Protein AF-U2RSK7-F1 (afdb_monomer_lite)

pLDDT: mean 79.69, std 11.23, range [45.59, 89.31]

Organism: NCBI:txid1358026

Structure (mmCIF, N/CA/C/O backbone):
data_AF-U2RSK7-F1
#
_entry.id   AF-U2RSK7-F1
#
loop_
_atom_site.group_PDB
_atom_site.id
_atom_site.type_symbol
_atom_site.label_atom_id
_atom_site.label_alt_id
_atom_site.label_comp_id
_atom_site.label_asym_id
_atom_site.label_entity_id
_atom_site.label_seq_id
_atom_site.pdbx_PDB_ins_code
_atom_site.Cartn_x
_atom_site.Cartn_y
_atom_site.Cartn_z
_atom_site.occupancy
_atom_site.B_iso_or_equiv
_atom_site.auth_seq_id
_atom_site.auth_comp_id
_atom_site.auth_asym_id
_atom_site.auth_atom_id
_atom_site.pdbx_PDB_model_num
ATOM 1 N N . MET A 1 1 ? 19.804 5.719 6.240 1.00 45.59 1 MET A N 1
ATOM 2 C CA . MET A 1 1 ? 18.387 5.877 5.840 1.00 45.59 1 MET A CA 1
ATOM 3 C C . MET A 1 1 ? 18.196 6.473 4.442 1.00 45.59 1 MET A C 1
ATOM 5 O O . MET A 1 1 ? 17.725 5.734 3.593 1.00 45.59 1 MET A O 1
ATOM 9 N N . GLN A 1 2 ? 18.576 7.726 4.127 1.00 46.28 2 GLN A N 1
ATOM 10 C CA . GLN A 1 2 ? 18.376 8.275 2.760 1.00 46.28 2 GLN A CA 1
ATOM 11 C C . GLN A 1 2 ? 19.205 7.541 1.681 1.00 46.28 2 GLN A C 1
ATOM 13 O O . GLN A 1 2 ? 18.713 7.281 0.588 1.00 46.28 2 GLN A O 1
ATOM 18 N N . SER A 1 3 ? 20.433 7.122 2.012 1.00 52.34 3 SER A N 1
ATOM 19 C CA . SER A 1 3 ? 21.321 6.402 1.084 1.00 52.34 3 SER A CA 1
ATOM 20 C C . SER A 1 3 ? 20.888 4.967 0.789 1.00 52.34 3 SER A C 1
ATOM 22 O O . SER A 1 3 ? 21.174 4.458 -0.285 1.00 52.34 3 SER A O 1
ATOM 24 N N . GLU A 1 4 ? 20.196 4.314 1.721 1.00 52.44 4 GLU A N 1
ATOM 25 C CA . GLU A 1 4 ? 19.733 2.930 1.556 1.00 52.44 4 GLU A CA 1
ATOM 26 C C . GLU A 1 4 ? 18.460 2.879 0.713 1.00 52.44 4 GLU A C 1
ATOM 28 O O . GLU A 1 4 ? 18.347 2.019 -0.150 1.00 52.44 4 GLU A O 1
ATOM 33 N N . ALA A 1 5 ? 17.559 3.854 0.882 1.00 49.62 5 ALA A N 1
ATOM 34 C CA . ALA A 1 5 ? 16.392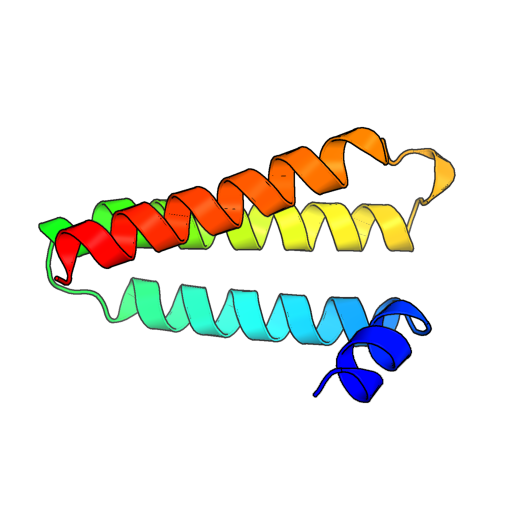 4.019 0.021 1.00 49.62 5 ALA A CA 1
ATOM 35 C C . ALA A 1 5 ? 16.796 4.360 -1.425 1.00 49.62 5 ALA A C 1
ATOM 37 O O . ALA A 1 5 ? 16.294 3.743 -2.359 1.00 49.62 5 ALA A O 1
ATOM 38 N N . SER A 1 6 ? 17.759 5.268 -1.625 1.00 47.25 6 SER A N 1
ATOM 39 C CA . SER A 1 6 ? 18.275 5.583 -2.966 1.00 47.25 6 SER A CA 1
ATOM 40 C C . SER A 1 6 ? 19.073 4.429 -3.589 1.00 47.25 6 SER A C 1
ATOM 42 O O . SER A 1 6 ? 18.961 4.188 -4.790 1.00 47.25 6 SER A O 1
ATOM 44 N N . ALA A 1 7 ? 19.850 3.677 -2.798 1.00 49.03 7 ALA A N 1
ATOM 45 C CA . ALA A 1 7 ? 20.563 2.489 -3.277 1.00 49.03 7 ALA A CA 1
ATOM 46 C C . ALA A 1 7 ? 19.607 1.328 -3.597 1.00 49.03 7 ALA A C 1
ATOM 48 O O . ALA A 1 7 ? 19.833 0.611 -4.565 1.00 49.03 7 ALA A O 1
ATOM 49 N N . ALA A 1 8 ? 18.519 1.174 -2.837 1.00 51.34 8 ALA A N 1
ATOM 50 C CA . ALA A 1 8 ? 17.442 0.241 -3.150 1.00 51.34 8 ALA A CA 1
ATOM 51 C C . ALA A 1 8 ? 16.651 0.679 -4.392 1.00 51.34 8 ALA A C 1
ATOM 53 O O . ALA A 1 8 ? 16.314 -0.157 -5.213 1.00 51.34 8 ALA A O 1
ATOM 54 N N . MET A 1 9 ? 16.423 1.978 -4.612 1.00 51.28 9 MET A N 1
ATOM 55 C CA . MET A 1 9 ? 15.823 2.470 -5.865 1.00 51.28 9 MET A CA 1
ATOM 56 C C . MET A 1 9 ? 16.737 2.282 -7.083 1.00 51.28 9 MET A C 1
ATOM 58 O O . MET A 1 9 ? 16.252 2.177 -8.204 1.00 51.28 9 MET A O 1
ATOM 62 N N . SER A 1 10 ? 18.053 2.214 -6.865 1.00 64.44 10 SER A N 1
ATOM 63 C CA . SER A 1 10 ? 19.038 1.880 -7.904 1.00 64.44 10 SER A CA 1
ATOM 64 C C . SER A 1 10 ? 19.100 0.374 -8.204 1.00 64.44 10 SER A C 1
ATOM 66 O O . SER A 1 10 ? 19.686 -0.024 -9.208 1.00 64.44 10 SER A O 1
ATOM 68 N N . ASP A 1 11 ? 18.522 -0.458 -7.334 1.00 72.62 11 ASP A N 1
ATOM 69 C CA . ASP A 1 11 ? 18.542 -1.918 -7.397 1.00 72.62 11 ASP A CA 1
ATOM 70 C C . ASP A 1 11 ? 17.103 -2.444 -7.237 1.00 72.62 11 ASP A C 1
ATOM 72 O O . ASP A 1 11 ? 16.674 -2.778 -6.127 1.00 72.62 11 ASP A O 1
ATOM 76 N N . PRO A 1 12 ? 16.320 -2.473 -8.332 1.00 70.94 12 PRO A N 1
ATOM 77 C CA . PRO A 1 12 ? 14.886 -2.747 -8.282 1.00 70.94 12 PRO A CA 1
ATOM 78 C C . PRO A 1 12 ? 14.542 -4.050 -7.553 1.00 70.94 12 PRO A C 1
ATOM 80 O O . PRO A 1 12 ? 13.525 -4.111 -6.873 1.00 70.94 12 PRO A O 1
ATOM 83 N N . GLN A 1 13 ? 15.411 -5.063 -7.597 1.00 77.25 13 GLN A N 1
ATOM 84 C CA . GLN A 1 13 ? 15.210 -6.312 -6.858 1.00 77.25 13 GLN A CA 1
ATOM 85 C C . GLN A 1 13 ? 15.323 -6.128 -5.337 1.00 77.25 13 GLN A C 1
ATOM 87 O O . GLN A 1 13 ? 14.549 -6.727 -4.591 1.00 77.25 13 GLN A O 1
ATOM 92 N N . LYS A 1 14 ? 16.246 -5.285 -4.855 1.00 78.00 14 LYS A N 1
ATOM 93 C CA . LYS A 1 14 ? 16.321 -4.937 -3.426 1.00 78.00 14 LYS A CA 1
ATOM 94 C C . LYS A 1 14 ? 15.123 -4.112 -2.976 1.00 78.00 14 LYS A C 1
ATOM 96 O O . LYS A 1 14 ? 14.644 -4.319 -1.864 1.00 78.00 14 LYS A O 1
ATOM 101 N N . ALA A 1 15 ? 14.640 -3.194 -3.814 1.00 76.69 15 ALA A N 1
ATOM 102 C CA . ALA A 1 15 ? 13.410 -2.464 -3.525 1.00 76.69 15 ALA A CA 1
ATOM 103 C C . ALA A 1 15 ? 12.218 -3.422 -3.393 1.00 76.69 15 ALA A C 1
ATOM 105 O O . ALA A 1 15 ? 11.507 -3.343 -2.395 1.00 76.69 15 ALA A O 1
ATOM 106 N N . LEU A 1 16 ? 12.045 -4.365 -4.327 1.00 81.56 16 LEU A N 1
ATOM 107 C CA . LEU A 1 16 ? 10.985 -5.378 -4.245 1.00 81.56 16 LEU A CA 1
ATOM 108 C C . LEU A 1 16 ? 11.056 -6.192 -2.955 1.00 81.56 16 LEU A C 1
ATOM 110 O O . LEU A 1 16 ? 10.056 -6.288 -2.256 1.00 81.56 16 LEU A O 1
ATOM 114 N N . ALA A 1 17 ? 12.238 -6.688 -2.585 1.00 84.81 17 ALA A N 1
ATOM 115 C CA . ALA A 1 17 ? 12.405 -7.463 -1.356 1.00 84.81 17 ALA A CA 1
ATOM 116 C C . ALA A 1 17 ? 12.014 -6.673 -0.091 1.00 84.81 17 ALA A C 1
ATOM 118 O O . ALA A 1 17 ? 11.436 -7.233 0.839 1.00 84.81 17 ALA A O 1
ATOM 119 N N . LEU A 1 18 ? 12.300 -5.366 -0.051 1.00 82.50 18 LEU A N 1
ATOM 120 C CA . LEU A 1 18 ? 11.858 -4.492 1.040 1.00 82.50 18 LEU A CA 1
ATOM 121 C C . LEU A 1 18 ? 10.333 -4.318 1.054 1.00 82.50 18 LEU A C 1
ATOM 123 O O . LEU A 1 18 ? 9.737 -4.310 2.131 1.00 82.50 18 LEU A O 1
ATOM 127 N N . PHE A 1 19 ? 9.698 -4.190 -0.114 1.00 82.81 19 PHE A N 1
ATOM 128 C CA . PHE A 1 19 ? 8.239 -4.107 -0.214 1.00 82.81 19 PHE A CA 1
ATOM 129 C C . PHE A 1 19 ? 7.556 -5.419 0.168 1.00 82.81 19 PHE A C 1
ATOM 131 O O . PHE A 1 19 ? 6.577 -5.370 0.910 1.00 82.81 19 PHE A O 1
ATOM 138 N N . ASP A 1 20 ? 8.101 -6.567 -0.235 1.00 86.06 20 ASP A N 1
ATOM 139 C CA . ASP A 1 20 ? 7.614 -7.885 0.185 1.00 86.06 20 ASP A CA 1
ATOM 140 C C . ASP A 1 20 ? 7.699 -8.027 1.710 1.00 86.06 20 ASP A C 1
ATOM 142 O O . ASP A 1 20 ? 6.709 -8.352 2.363 1.00 86.06 20 ASP A O 1
ATOM 146 N N . GLN A 1 21 ? 8.835 -7.655 2.312 1.00 86.81 21 GLN A N 1
ATOM 147 C CA . GLN A 1 21 ? 8.990 -7.663 3.768 1.00 86.81 21 GLN A CA 1
ATOM 148 C C . GLN A 1 21 ? 7.984 -6.731 4.468 1.00 86.81 21 GLN A C 1
ATOM 150 O O . GLN A 1 21 ? 7.481 -7.040 5.557 1.00 86.81 21 GLN A O 1
ATOM 155 N N . MET A 1 22 ? 7.686 -5.576 3.870 1.00 84.44 22 MET A N 1
ATOM 156 C CA . MET A 1 22 ? 6.687 -4.646 4.393 1.00 84.44 22 MET A CA 1
ATOM 157 C C . MET A 1 22 ? 5.270 -5.225 4.283 1.00 84.44 22 MET A C 1
ATOM 159 O O . MET A 1 22 ? 4.491 -5.087 5.229 1.00 84.44 22 MET A O 1
ATOM 163 N N . ASN A 1 23 ? 4.956 -5.912 3.181 1.00 85.75 23 ASN A N 1
ATOM 164 C CA . ASN A 1 23 ? 3.680 -6.592 2.965 1.00 85.75 23 ASN A CA 1
ATOM 165 C C . ASN A 1 23 ? 3.474 -7.734 3.974 1.00 85.75 23 ASN A C 1
ATOM 167 O O . ASN A 1 23 ? 2.431 -7.805 4.629 1.00 85.75 23 ASN A O 1
ATOM 171 N N . ASP A 1 24 ? 4.500 -8.558 4.197 1.00 88.50 24 ASP A N 1
ATOM 172 C CA . ASP A 1 24 ? 4.498 -9.614 5.218 1.00 88.50 24 ASP A CA 1
ATOM 173 C C . ASP A 1 24 ? 4.285 -9.040 6.624 1.00 88.50 24 ASP A C 1
ATOM 175 O O . ASP A 1 24 ? 3.478 -9.541 7.414 1.00 88.50 24 ASP A O 1
ATOM 179 N N . THR A 1 25 ? 4.986 -7.949 6.940 1.00 87.94 25 THR A N 1
ATOM 180 C CA . THR A 1 25 ? 4.860 -7.274 8.237 1.00 87.94 25 THR A CA 1
ATOM 181 C C . THR A 1 25 ? 3.443 -6.749 8.441 1.00 87.94 25 THR A C 1
ATOM 183 O O . THR A 1 25 ? 2.850 -6.979 9.497 1.00 87.94 25 THR A O 1
ATOM 186 N N . MET A 1 26 ? 2.875 -6.075 7.439 1.00 85.12 26 MET A N 1
ATOM 187 C CA . MET A 1 26 ? 1.519 -5.541 7.525 1.00 85.12 26 MET A CA 1
ATOM 188 C C . MET A 1 26 ? 0.474 -6.655 7.624 1.00 85.12 26 MET A C 1
ATOM 190 O O . MET A 1 26 ? -0.440 -6.555 8.440 1.00 85.12 26 MET A O 1
ATOM 194 N N . THR A 1 27 ? 0.635 -7.741 6.870 1.00 86.25 27 THR A N 1
ATOM 195 C CA . THR A 1 27 ? -0.239 -8.919 6.961 1.00 86.25 27 THR A CA 1
ATOM 196 C C . THR A 1 27 ? -0.195 -9.518 8.368 1.00 86.25 27 THR A C 1
ATOM 198 O O . THR A 1 27 ? -1.237 -9.725 8.989 1.00 86.25 27 THR A O 1
ATOM 201 N N . SER A 1 28 ? 0.999 -9.669 8.951 1.00 87.62 28 SER A N 1
ATOM 202 C CA . SER A 1 28 ? 1.142 -10.137 10.336 1.00 87.62 28 SER A CA 1
ATOM 203 C C . SER A 1 28 ? 0.489 -9.197 11.357 1.00 87.62 28 SER A C 1
ATOM 205 O O . SER A 1 28 ? -0.081 -9.662 12.346 1.00 87.62 28 SER A O 1
ATOM 207 N N . ILE A 1 29 ? 0.566 -7.879 11.147 1.00 85.06 29 ILE A N 1
ATOM 208 C CA . ILE A 1 29 ? -0.097 -6.885 12.003 1.00 85.06 29 ILE A CA 1
ATOM 209 C C . ILE A 1 29 ? -1.614 -7.014 11.873 1.00 85.06 29 ILE A C 1
ATOM 211 O O . ILE A 1 29 ? -2.295 -7.130 12.889 1.00 85.06 29 ILE A O 1
ATOM 215 N N . LYS A 1 30 ? -2.141 -7.061 10.648 1.00 84.31 30 LYS A N 1
ATOM 216 C CA . LYS A 1 30 ? -3.565 -7.257 10.350 1.00 84.31 30 LYS A CA 1
ATOM 217 C C . LYS A 1 30 ? -4.146 -8.479 11.067 1.00 84.31 30 LYS A C 1
ATOM 219 O O . LYS A 1 30 ? -5.231 -8.375 11.640 1.00 84.31 30 LYS A O 1
ATOM 224 N N . ASP A 1 31 ? -3.435 -9.606 11.078 1.00 85.88 31 ASP A N 1
ATOM 225 C CA . ASP A 1 31 ? -3.868 -10.826 11.777 1.00 85.88 31 ASP A CA 1
ATOM 226 C C . ASP A 1 31 ? -3.876 -10.682 13.306 1.00 85.88 31 ASP A C 1
ATOM 228 O O . ASP A 1 31 ? -4.652 -11.339 14.000 1.00 85.88 31 ASP A O 1
ATOM 232 N N . LYS A 1 32 ? -3.040 -9.793 13.848 1.00 87.44 32 LYS A N 1
ATOM 233 C CA . LYS A 1 32 ? -2.951 -9.515 15.289 1.00 87.44 32 LYS A CA 1
ATOM 234 C C . LYS A 1 32 ? -3.914 -8.423 15.756 1.00 87.44 32 LYS A C 1
ATOM 236 O O . LYS A 1 32 ? -4.153 -8.304 16.959 1.00 87.44 32 LYS A O 1
ATOM 241 N N . VAL A 1 33 ? -4.472 -7.622 14.846 1.00 85.19 33 VAL A N 1
ATOM 242 C CA . VAL A 1 33 ? -5.447 -6.578 15.186 1.00 85.19 33 VAL A CA 1
ATOM 243 C C . VAL A 1 33 ? -6.794 -7.223 15.514 1.00 85.19 33 VAL A C 1
ATOM 245 O O . VAL A 1 33 ? -7.581 -7.586 14.640 1.00 85.19 33 VAL A O 1
ATOM 248 N N . GLY A 1 34 ? -7.053 -7.349 16.817 1.00 80.19 34 GLY A N 1
ATOM 249 C CA . GLY A 1 34 ? -8.324 -7.829 17.362 1.00 80.19 34 GLY A CA 1
ATOM 250 C C . GLY A 1 34 ? -9.365 -6.732 17.604 1.00 80.19 34 GLY A C 1
ATOM 251 O O . GLY A 1 34 ? -10.536 -7.051 17.789 1.00 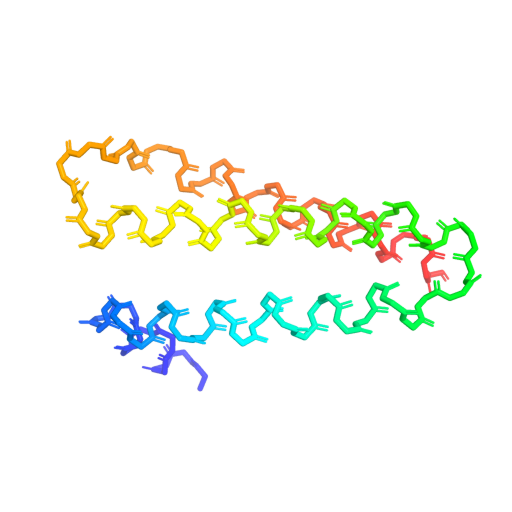80.19 34 GLY A O 1
ATOM 252 N N . ASN A 1 35 ? -8.968 -5.452 17.605 1.00 83.00 35 ASN A N 1
ATOM 253 C CA . ASN A 1 35 ? -9.912 -4.345 17.763 1.00 83.00 35 ASN A CA 1
ATOM 254 C C . ASN A 1 35 ? -10.682 -4.134 16.440 1.00 83.00 35 ASN A C 1
ATOM 256 O O . ASN A 1 35 ? -10.052 -3.776 15.442 1.00 83.00 35 ASN A O 1
ATOM 260 N N . PRO A 1 36 ? -12.016 -4.323 16.410 1.00 80.75 36 PRO A N 1
ATOM 261 C CA . PRO A 1 36 ? -12.806 -4.206 15.186 1.00 80.75 36 PRO A CA 1
ATOM 262 C C . PRO A 1 36 ? -12.776 -2.800 14.567 1.00 80.75 36 PRO A C 1
ATOM 264 O O . PRO A 1 36 ? -12.847 -2.688 13.345 1.00 80.75 36 PRO A O 1
ATOM 267 N N . GLU A 1 37 ? -12.615 -1.745 15.370 1.00 80.88 37 GLU A N 1
ATOM 268 C CA . GLU A 1 37 ? -12.540 -0.354 14.892 1.00 80.88 37 GLU A CA 1
ATOM 269 C C . GLU A 1 37 ? -11.221 -0.073 14.160 1.00 80.88 37 GLU A C 1
ATOM 271 O O . GLU A 1 37 ? -11.189 0.669 13.181 1.00 80.88 37 GLU A O 1
ATOM 276 N N . VAL A 1 38 ? -10.137 -0.729 14.586 1.00 83.50 38 VAL A N 1
ATOM 277 C CA . VAL A 1 38 ? -8.801 -0.628 13.970 1.00 83.50 38 VAL A CA 1
ATOM 278 C C . VAL A 1 38 ? -8.642 -1.629 12.821 1.00 83.50 38 VAL A C 1
ATOM 280 O O . VAL A 1 38 ? -7.839 -1.423 11.913 1.00 83.50 38 VAL A O 1
ATOM 283 N N . LYS A 1 39 ? -9.430 -2.708 12.816 1.00 85.19 39 LYS A N 1
ATOM 284 C CA . LYS A 1 39 ? -9.338 -3.775 11.818 1.00 85.19 39 LYS A CA 1
ATOM 285 C C . LYS A 1 39 ? -9.607 -3.270 10.403 1.00 85.19 39 LYS A C 1
ATOM 287 O O . LYS A 1 39 ? -8.782 -3.491 9.528 1.00 85.19 39 LYS A O 1
ATOM 292 N N . ALA A 1 40 ? -10.704 -2.542 10.195 1.00 85.62 40 ALA A N 1
ATOM 293 C CA . ALA A 1 40 ? -11.069 -2.011 8.880 1.00 85.62 40 ALA A CA 1
ATOM 294 C C . ALA A 1 40 ? -10.006 -1.071 8.261 1.00 85.62 40 ALA A C 1
ATOM 296 O O . ALA A 1 40 ? -9.620 -1.297 7.110 1.00 85.62 40 ALA A O 1
ATOM 297 N N . PRO A 1 41 ? -9.484 -0.047 8.969 1.00 86.56 41 PRO A N 1
ATOM 298 C CA . PRO A 1 41 ? -8.435 0.805 8.410 1.00 86.56 41 PRO A CA 1
ATOM 299 C C . PRO A 1 41 ? -7.105 0.058 8.222 1.00 86.56 41 PRO A C 1
ATOM 301 O O . PRO A 1 41 ? -6.401 0.322 7.248 1.00 86.56 41 PRO A O 1
ATOM 304 N N . VAL A 1 42 ? -6.772 -0.914 9.081 1.00 86.75 42 VAL A N 1
ATOM 305 C CA . VAL A 1 42 ? -5.576 -1.759 8.899 1.00 86.75 42 VAL A CA 1
ATOM 306 C C . VAL A 1 42 ? -5.721 -2.697 7.699 1.00 86.75 42 VAL A C 1
ATOM 308 O O . VAL A 1 42 ? -4.774 -2.839 6.932 1.00 86.75 42 VAL A O 1
ATOM 311 N N . ASP A 1 43 ? -6.898 -3.284 7.477 1.00 87.50 43 ASP A N 1
ATOM 312 C CA . ASP A 1 43 ? -7.202 -4.085 6.285 1.00 87.50 43 ASP A CA 1
ATOM 313 C C . ASP A 1 43 ? -7.031 -3.264 5.001 1.00 87.50 43 ASP A C 1
ATOM 315 O O . ASP A 1 43 ? -6.443 -3.740 4.028 1.00 87.50 43 ASP A O 1
ATOM 319 N N . LYS A 1 44 ? -7.488 -2.006 5.012 1.00 86.31 44 LYS A N 1
ATOM 320 C CA . LYS A 1 44 ? -7.317 -1.072 3.894 1.00 86.31 44 LYS A CA 1
ATOM 321 C C . LYS A 1 44 ? -5.843 -0.730 3.654 1.00 86.31 44 LYS A C 1
ATOM 323 O O . LYS A 1 44 ? -5.399 -0.741 2.509 1.00 86.31 44 LYS A O 1
ATOM 328 N N . ALA A 1 45 ? -5.077 -0.481 4.716 1.00 87.00 45 ALA A N 1
ATOM 329 C CA . ALA A 1 45 ? -3.639 -0.232 4.614 1.00 87.00 45 ALA A CA 1
ATOM 330 C C . ALA A 1 45 ? -2.872 -1.457 4.093 1.00 87.00 45 ALA A C 1
ATOM 332 O O . ALA A 1 45 ? -2.003 -1.305 3.238 1.00 87.00 45 ALA A O 1
ATOM 333 N N . ALA A 1 46 ? -3.227 -2.663 4.545 1.00 87.62 46 ALA A N 1
ATOM 334 C CA . ALA A 1 46 ? -2.669 -3.913 4.034 1.00 87.62 46 ALA A CA 1
ATOM 335 C C . ALA A 1 46 ? -2.932 -4.081 2.535 1.00 87.62 46 ALA A C 1
ATOM 337 O O . ALA A 1 46 ? -1.998 -4.328 1.779 1.00 87.62 46 ALA A O 1
ATOM 338 N N . ALA A 1 47 ? -4.170 -3.854 2.090 1.00 88.94 47 ALA A N 1
ATOM 339 C CA . ALA A 1 47 ? -4.517 -3.931 0.675 1.00 88.94 47 ALA A CA 1
ATOM 340 C C . ALA A 1 47 ? -3.763 -2.898 -0.182 1.00 88.94 47 ALA A C 1
ATOM 342 O O . ALA A 1 47 ? -3.325 -3.219 -1.281 1.00 88.94 47 ALA A O 1
ATOM 343 N N . ALA A 1 48 ? -3.575 -1.669 0.313 1.00 89.31 48 ALA A N 1
ATOM 344 C CA . ALA A 1 48 ? -2.832 -0.635 -0.411 1.00 89.31 48 ALA A CA 1
ATOM 345 C C . ALA A 1 48 ? -1.337 -0.975 -0.565 1.00 89.31 48 ALA A C 1
ATOM 347 O O . ALA A 1 48 ? -0.734 -0.663 -1.592 1.00 89.31 48 ALA A O 1
ATOM 348 N N . ILE A 1 49 ? -0.735 -1.612 0.444 1.00 88.31 49 ILE A N 1
ATOM 349 C CA . ILE A 1 49 ? 0.660 -2.071 0.384 1.00 88.31 49 ILE A CA 1
ATOM 350 C C . ILE A 1 49 ? 0.803 -3.235 -0.595 1.00 88.31 49 ILE A C 1
ATOM 352 O O . ILE A 1 49 ? 1.715 -3.209 -1.417 1.00 88.31 49 ILE A O 1
ATOM 356 N N . ASP A 1 50 ? -0.106 -4.207 -0.543 1.00 88.81 50 ASP A N 1
ATOM 357 C CA . ASP A 1 50 ? -0.124 -5.359 -1.448 1.00 88.81 50 ASP A CA 1
ATOM 358 C C . ASP A 1 50 ? -0.295 -4.937 -2.920 1.00 88.81 50 ASP A C 1
ATOM 360 O O . ASP A 1 50 ? 0.454 -5.370 -3.799 1.00 88.81 50 ASP A O 1
ATOM 364 N N . ASP A 1 51 ? -1.208 -3.999 -3.185 1.00 87.94 51 ASP A N 1
ATOM 365 C CA . ASP A 1 51 ? -1.451 -3.441 -4.520 1.00 87.94 51 ASP A CA 1
ATOM 366 C C . ASP A 1 51 ? -0.236 -2.670 -5.068 1.00 87.94 51 ASP A C 1
ATOM 368 O O . ASP A 1 51 ? 0.056 -2.709 -6.270 1.00 87.94 51 ASP A O 1
ATOM 372 N N . TYR A 1 52 ? 0.508 -1.987 -4.196 1.00 86.06 52 TYR A N 1
ATOM 373 C CA . TYR A 1 52 ? 1.736 -1.302 -4.588 1.00 86.06 52 TYR A CA 1
ATOM 374 C C . TYR A 1 52 ? 2.908 -2.266 -4.784 1.00 86.06 52 TYR A C 1
ATOM 376 O O . TYR A 1 52 ? 3.653 -2.114 -5.750 1.00 86.06 52 TYR A O 1
ATOM 384 N N . ALA A 1 53 ? 3.052 -3.282 -3.929 1.00 85.81 53 ALA A N 1
ATOM 385 C CA . ALA A 1 53 ? 4.056 -4.330 -4.094 1.00 85.81 53 ALA A CA 1
ATOM 386 C C . ALA A 1 53 ? 3.844 -5.083 -5.416 1.00 85.81 53 ALA A C 1
ATOM 388 O O . ALA A 1 53 ? 4.778 -5.201 -6.207 1.00 85.81 53 ALA A O 1
ATOM 389 N N . THR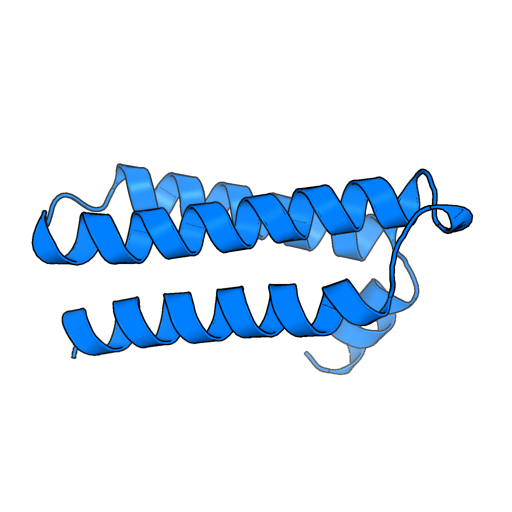 A 1 54 ? 2.605 -5.481 -5.714 1.00 87.31 54 THR A N 1
ATOM 390 C CA . THR A 1 54 ? 2.227 -6.122 -6.985 1.00 87.31 54 THR A CA 1
ATOM 391 C C . THR A 1 54 ? 2.553 -5.234 -8.183 1.00 87.31 54 THR A C 1
ATOM 393 O O . THR A 1 54 ? 3.137 -5.693 -9.164 1.00 87.31 54 THR A O 1
ATOM 396 N N . PHE A 1 55 ? 2.224 -3.943 -8.099 1.00 85.38 55 PHE A N 1
ATOM 397 C CA . PHE A 1 55 ? 2.549 -2.981 -9.147 1.00 85.38 55 PHE A CA 1
ATOM 398 C C . PHE A 1 55 ? 4.060 -2.850 -9.375 1.00 85.38 55 PHE A C 1
ATOM 400 O O . PHE A 1 55 ? 4.504 -2.797 -10.519 1.00 85.38 55 PHE A O 1
ATOM 407 N N . LEU A 1 56 ? 4.861 -2.812 -8.308 1.00 82.69 56 LEU A N 1
ATOM 408 C CA . LEU A 1 56 ? 6.315 -2.752 -8.434 1.00 82.69 56 LEU A CA 1
ATOM 409 C C . LEU A 1 56 ? 6.882 -4.051 -9.014 1.00 82.69 56 LEU A C 1
ATOM 411 O O . LEU A 1 56 ? 7.784 -3.982 -9.847 1.00 82.69 56 LEU A O 1
ATOM 415 N N . HIS A 1 57 ? 6.361 -5.218 -8.621 1.00 84.25 57 HIS A N 1
ATOM 416 C CA . HIS A 1 57 ? 6.750 -6.505 -9.211 1.00 84.25 57 HIS A CA 1
ATOM 417 C C . HIS A 1 57 ? 6.498 -6.500 -10.723 1.00 84.25 57 HIS A C 1
ATOM 419 O O . HIS A 1 57 ? 7.416 -6.803 -11.488 1.00 84.25 57 HIS A O 1
ATOM 425 N N . ASP A 1 58 ? 5.317 -6.057 -11.164 1.00 84.19 58 ASP A N 1
ATOM 426 C CA . ASP A 1 58 ? 5.016 -5.923 -12.595 1.00 84.19 58 ASP A CA 1
ATOM 427 C C . ASP A 1 58 ? 5.915 -4.885 -13.282 1.00 84.19 58 ASP A C 1
ATOM 429 O O . ASP A 1 58 ? 6.413 -5.139 -14.372 1.00 84.19 58 ASP A O 1
ATOM 433 N N . ALA A 1 59 ? 6.230 -3.763 -12.628 1.00 83.19 59 ALA A N 1
ATOM 434 C CA . ALA A 1 59 ? 7.143 -2.750 -13.168 1.00 83.19 59 ALA A CA 1
ATOM 435 C C . ALA A 1 59 ? 8.557 -3.277 -13.406 1.00 83.19 59 ALA A C 1
ATOM 437 O O . ALA A 1 59 ? 9.221 -2.874 -14.361 1.00 83.19 59 ALA A O 1
ATOM 438 N N . VAL A 1 60 ? 9.035 -4.171 -12.544 1.00 81.19 60 VAL A N 1
ATOM 439 C CA . VAL A 1 60 ? 10.362 -4.773 -12.684 1.00 81.19 60 VAL A CA 1
ATOM 440 C C . VAL A 1 60 ? 10.364 -5.869 -13.746 1.00 81.19 60 VAL A C 1
ATOM 442 O O . VAL A 1 60 ? 11.335 -5.980 -14.495 1.00 81.19 60 VAL A O 1
ATOM 445 N N . GLN A 1 61 ? 9.298 -6.666 -13.841 1.00 82.31 61 GLN A N 1
ATOM 446 C CA . GLN A 1 61 ? 9.196 -7.735 -14.838 1.00 82.31 61 GLN A CA 1
ATOM 447 C C . GLN A 1 61 ? 8.857 -7.209 -16.239 1.00 82.31 61 GLN A C 1
ATOM 449 O O . GLN A 1 61 ? 9.385 -7.714 -17.230 1.00 82.31 61 GLN A O 1
ATOM 454 N N . ASN A 1 62 ? 8.019 -6.177 -16.320 1.00 81.81 62 ASN A N 1
ATOM 455 C CA . ASN A 1 62 ? 7.465 -5.602 -17.542 1.00 81.81 62 ASN A CA 1
ATOM 456 C C . ASN A 1 62 ? 7.490 -4.056 -17.493 1.00 81.81 62 ASN A C 1
ATOM 458 O O . ASN A 1 62 ? 6.451 -3.397 -17.524 1.00 81.81 62 ASN A O 1
ATOM 462 N N . PRO A 1 63 ? 8.669 -3.414 -17.488 1.00 71.88 63 PRO A N 1
ATOM 463 C CA . PRO A 1 63 ? 8.768 -1.957 -17.333 1.00 71.88 63 PRO A CA 1
ATOM 464 C C . PRO A 1 63 ? 8.063 -1.157 -18.440 1.00 71.88 6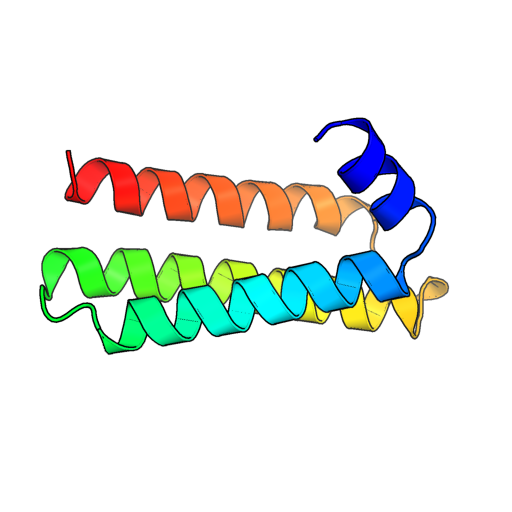3 PRO A C 1
ATOM 466 O O . PRO A 1 63 ? 7.690 -0.008 -18.229 1.00 71.88 63 PRO A O 1
ATOM 469 N N . ALA A 1 64 ? 7.866 -1.751 -19.621 1.00 80.00 64 ALA A N 1
ATOM 470 C CA . ALA A 1 64 ? 7.197 -1.106 -20.749 1.00 80.00 64 ALA A CA 1
ATOM 471 C C . ALA A 1 64 ? 5.660 -1.079 -20.638 1.00 80.00 64 ALA A C 1
ATOM 473 O O . ALA A 1 64 ? 5.028 -0.299 -21.349 1.00 80.00 64 ALA A O 1
ATOM 474 N N . SER A 1 65 ? 5.054 -1.918 -19.790 1.00 74.06 65 SER A N 1
ATOM 475 C CA . SER A 1 65 ? 3.600 -1.939 -19.564 1.00 74.06 65 SER A CA 1
ATOM 476 C C . SER A 1 65 ? 3.163 -1.080 -18.384 1.00 74.06 65 SER A C 1
ATOM 478 O O . SER A 1 65 ? 1.963 -0.884 -18.191 1.00 74.06 65 SER A O 1
ATOM 480 N N . VAL A 1 66 ? 4.111 -0.556 -17.605 1.00 76.19 66 VAL A N 1
ATOM 481 C CA . VAL A 1 66 ? 3.801 0.181 -16.388 1.00 76.19 66 VAL A CA 1
ATOM 482 C C . VAL A 1 66 ? 3.550 1.659 -16.646 1.00 76.19 66 VAL A C 1
ATOM 484 O O . VAL A 1 66 ? 4.386 2.402 -17.159 1.00 76.19 66 VAL A O 1
ATOM 487 N N . ASP A 1 67 ? 2.376 2.096 -16.201 1.00 80.12 67 ASP A N 1
ATOM 488 C CA . ASP A 1 67 ? 2.003 3.496 -16.158 1.00 80.12 67 ASP A CA 1
ATOM 489 C C . ASP A 1 67 ? 2.689 4.178 -14.963 1.00 80.12 67 ASP A C 1
ATOM 491 O O . ASP A 1 67 ? 2.265 4.065 -13.810 1.00 80.12 67 ASP A O 1
ATOM 495 N N . ALA A 1 68 ? 3.785 4.890 -15.232 1.00 71.38 68 ALA A N 1
ATOM 496 C CA . ALA A 1 68 ? 4.556 5.592 -14.204 1.00 71.38 68 ALA A CA 1
ATOM 497 C C . ALA A 1 68 ? 3.730 6.651 -13.442 1.00 71.38 68 ALA A C 1
ATOM 499 O O . ALA A 1 68 ? 4.038 6.966 -12.292 1.00 71.38 68 ALA A O 1
ATOM 500 N N . SER A 1 69 ? 2.652 7.169 -14.041 1.00 76.81 69 SER A N 1
ATOM 501 C CA . SER A 1 69 ? 1.726 8.101 -13.380 1.00 76.81 69 SER A CA 1
ATOM 502 C C . SER A 1 69 ? 0.955 7.428 -12.236 1.00 76.81 69 SER A C 1
ATOM 504 O O . SER A 1 69 ? 0.589 8.083 -11.258 1.00 76.81 69 SER A O 1
ATOM 506 N N . SER A 1 70 ? 0.768 6.109 -12.310 1.00 80.56 70 SER A N 1
ATOM 507 C CA . SER A 1 70 ? 0.081 5.306 -11.295 1.00 80.56 70 SER A CA 1
ATOM 508 C C . SER A 1 70 ? 0.922 5.069 -10.035 1.00 80.56 70 SER A C 1
ATOM 510 O O . SER A 1 70 ? 0.357 4.825 -8.968 1.00 80.56 70 SER A O 1
ATOM 512 N N . VAL A 1 71 ? 2.253 5.216 -10.115 1.00 79.44 71 VAL A N 1
ATOM 513 C CA . VAL A 1 71 ? 3.170 5.115 -8.959 1.00 79.44 71 VAL A CA 1
ATOM 514 C C . VAL A 1 71 ? 2.761 6.111 -7.873 1.00 79.44 71 VAL A C 1
ATOM 516 O O . VAL A 1 71 ? 2.591 5.744 -6.711 1.00 79.44 71 VAL A O 1
ATOM 519 N N . GLY A 1 72 ? 2.579 7.378 -8.264 1.00 79.19 72 GLY A N 1
ATOM 520 C CA . GLY A 1 72 ? 2.238 8.459 -7.341 1.00 79.19 72 GLY A CA 1
ATOM 521 C C . GLY A 1 72 ? 0.878 8.239 -6.686 1.00 79.19 72 GLY A C 1
ATOM 522 O O . GLY A 1 72 ? 0.761 8.361 -5.471 1.00 79.19 72 GLY A O 1
ATOM 523 N N . ALA A 1 73 ? -0.123 7.831 -7.471 1.00 86.38 73 ALA A N 1
ATOM 524 C CA . ALA A 1 73 ? -1.462 7.541 -6.965 1.00 86.38 73 ALA A CA 1
ATOM 525 C C . ALA A 1 73 ? -1.460 6.400 -5.932 1.00 86.38 73 ALA A C 1
ATOM 527 O O . ALA A 1 73 ? -2.070 6.529 -4.869 1.00 86.38 73 ALA A O 1
ATOM 528 N N . LYS A 1 74 ? -0.728 5.311 -6.199 1.00 84.44 74 LYS A N 1
ATOM 529 C CA . LYS A 1 74 ? -0.611 4.180 -5.266 1.00 84.44 74 LYS A CA 1
ATOM 530 C C . LYS A 1 74 ? 0.157 4.559 -3.992 1.00 84.44 74 LYS A C 1
ATOM 532 O O . LYS A 1 74 ? -0.265 4.205 -2.894 1.00 84.44 74 LYS A O 1
ATOM 537 N N . ALA A 1 75 ? 1.223 5.355 -4.102 1.00 83.69 75 ALA A N 1
ATOM 538 C CA . ALA A 1 75 ? 1.949 5.868 -2.935 1.00 83.69 75 ALA A CA 1
ATOM 539 C C . ALA A 1 75 ? 1.086 6.808 -2.064 1.00 83.69 75 ALA A C 1
ATOM 541 O O . ALA A 1 75 ? 1.141 6.751 -0.829 1.00 83.69 75 ALA A O 1
ATOM 542 N N . THR A 1 76 ? 0.248 7.642 -2.690 1.00 87.31 76 THR A N 1
ATOM 543 C CA . THR A 1 76 ? -0.754 8.453 -1.985 1.00 87.31 76 THR A CA 1
ATOM 544 C C . THR A 1 76 ? -1.756 7.565 -1.252 1.00 87.31 76 THR A C 1
ATOM 546 O O . THR A 1 76 ? -1.965 7.773 -0.059 1.00 87.31 76 THR A O 1
ATOM 549 N N . ALA A 1 77 ? -2.285 6.524 -1.902 1.00 86.88 77 ALA A N 1
ATOM 550 C CA . ALA A 1 77 ? -3.242 5.603 -1.287 1.00 86.88 77 ALA A CA 1
ATOM 551 C C . ALA A 1 77 ? -2.680 4.903 -0.034 1.00 86.88 77 ALA A C 1
ATOM 553 O O . ALA A 1 77 ? -3.388 4.763 0.968 1.00 86.88 77 ALA A O 1
ATOM 554 N N . ILE A 1 78 ? -1.398 4.518 -0.044 1.00 86.06 78 ILE A N 1
ATOM 555 C CA . ILE A 1 78 ? -0.709 3.988 1.145 1.00 86.06 78 ILE A CA 1
ATOM 556 C C . ILE A 1 78 ? -0.703 5.031 2.268 1.00 86.06 78 ILE A C 1
ATOM 558 O O . ILE A 1 78 ? -1.107 4.741 3.395 1.00 86.06 78 ILE A O 1
ATOM 562 N N . THR A 1 79 ? -0.273 6.256 1.964 1.00 86.31 79 THR A N 1
ATOM 563 C CA . THR A 1 79 ? -0.158 7.342 2.951 1.00 86.31 79 THR A CA 1
ATOM 564 C C . THR A 1 79 ? -1.511 7.694 3.569 1.00 86.31 79 THR A C 1
ATOM 566 O O . THR A 1 79 ? -1.621 7.866 4.787 1.00 86.31 79 THR A O 1
ATOM 569 N N . GLU A 1 80 ? -2.557 7.773 2.749 1.00 88.75 80 GLU A N 1
ATOM 570 C CA . GLU A 1 80 ? -3.923 8.015 3.207 1.00 88.75 80 GLU A CA 1
ATOM 571 C C . GLU A 1 80 ? -4.409 6.886 4.117 1.00 88.75 80 GLU A C 1
ATOM 573 O O . GLU A 1 80 ? -4.936 7.157 5.195 1.00 88.75 80 GLU A O 1
ATOM 578 N N . SER A 1 81 ? -4.152 5.629 3.747 1.00 85.12 81 SER A N 1
ATOM 579 C CA . SER A 1 81 ? -4.558 4.468 4.544 1.00 85.12 81 SER A CA 1
ATOM 580 C C . SER A 1 81 ? -3.886 4.451 5.920 1.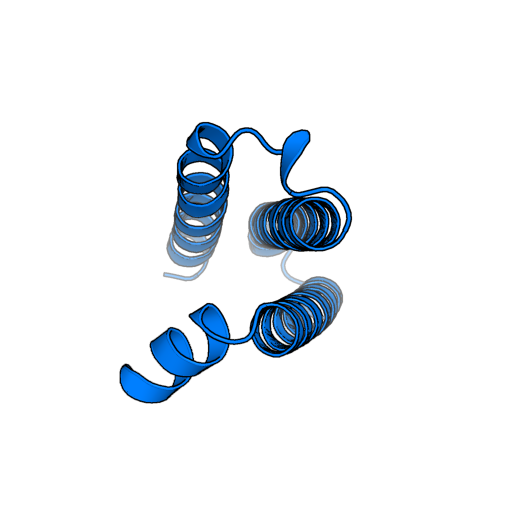00 85.12 81 SER A C 1
ATOM 582 O O . SER A 1 81 ? -4.556 4.256 6.934 1.00 85.12 81 SER A O 1
ATOM 584 N N . PHE A 1 82 ? -2.586 4.747 5.996 1.00 84.44 82 PHE A N 1
ATOM 585 C CA . PHE A 1 82 ? -1.888 4.890 7.279 1.00 84.44 82 PHE A CA 1
ATOM 586 C C . PHE A 1 82 ? -2.370 6.092 8.094 1.00 84.44 82 PHE A C 1
ATOM 588 O O . PHE A 1 82 ? -2.422 6.021 9.322 1.00 84.44 82 PHE A O 1
ATOM 595 N N . THR A 1 83 ? -2.755 7.185 7.435 1.00 88.50 83 THR A N 1
ATOM 596 C CA . THR A 1 83 ? -3.345 8.347 8.110 1.00 88.50 83 THR A CA 1
ATOM 597 C C . THR A 1 83 ? -4.687 7.988 8.748 1.00 88.50 83 THR A C 1
ATOM 599 O O . THR A 1 83 ? -4.965 8.418 9.866 1.00 88.50 83 THR A O 1
ATOM 602 N N . GLU A 1 84 ? -5.516 7.181 8.082 1.00 85.06 84 GLU A N 1
ATOM 603 C CA . GLU A 1 84 ? -6.770 6.686 8.662 1.00 85.06 84 GLU A CA 1
ATOM 604 C C . GLU A 1 84 ? -6.528 5.764 9.858 1.00 85.06 84 GLU A C 1
ATOM 606 O O . GLU A 1 84 ? -7.164 5.951 10.892 1.00 85.06 84 GLU A O 1
ATOM 611 N N . VAL A 1 85 ? -5.559 4.844 9.771 1.00 83.81 85 VAL A N 1
ATOM 612 C CA . VAL A 1 85 ? -5.139 4.028 10.927 1.00 83.81 85 VAL A CA 1
ATOM 613 C C . VAL A 1 85 ? -4.703 4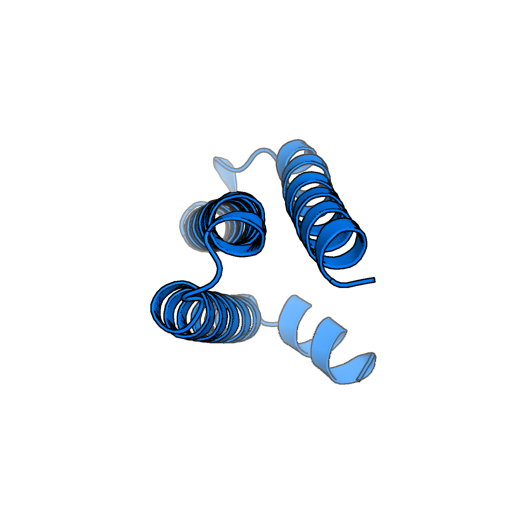.926 12.089 1.00 83.81 85 VAL A C 1
ATOM 615 O O . VAL A 1 85 ? -5.141 4.729 13.220 1.00 83.81 85 VAL A O 1
ATOM 618 N N . GLY A 1 86 ? -3.889 5.949 11.816 1.00 83.56 86 GLY A N 1
ATOM 619 C CA . GLY A 1 86 ? -3.419 6.898 12.825 1.00 83.56 86 GLY A CA 1
ATOM 620 C C . GLY A 1 86 ? -4.545 7.679 13.505 1.00 83.56 86 GLY A C 1
ATOM 621 O O . GLY A 1 86 ? -4.476 7.894 14.708 1.00 83.56 86 GLY A O 1
ATOM 622 N N . LYS A 1 87 ? -5.602 8.054 12.775 1.00 85.62 87 LYS A N 1
ATOM 623 C CA . LYS A 1 87 ? -6.774 8.747 13.342 1.00 85.62 87 LYS A CA 1
ATOM 624 C C . LYS A 1 87 ? -7.584 7.879 14.303 1.00 85.62 87 LYS A C 1
ATOM 626 O O . LYS A 1 87 ? -8.183 8.424 15.218 1.00 85.62 87 LYS A O 1
ATOM 631 N N . VAL A 1 88 ? -7.638 6.567 14.075 1.00 83.69 88 VAL A N 1
ATOM 632 C CA . VAL A 1 88 ? -8.371 5.631 14.948 1.00 83.69 88 VAL A CA 1
ATOM 633 C C . VAL A 1 88 ? -7.544 5.251 16.183 1.00 83.69 88 VAL A C 1
ATOM 635 O O . VAL A 1 88 ? -8.102 4.912 17.221 1.00 83.69 88 VAL A O 1
ATOM 638 N N . CYS A 1 89 ? -6.216 5.317 16.082 1.00 74.44 89 CYS A N 1
ATOM 639 C CA . CYS A 1 89 ? -5.291 4.979 17.165 1.00 74.44 89 CYS A CA 1
ATOM 640 C C . CYS A 1 89 ? -4.818 6.185 18.006 1.00 74.44 89 CYS A C 1
ATOM 642 O O . CYS A 1 89 ? -4.035 5.977 18.934 1.00 74.44 89 CYS A O 1
ATOM 644 N N . ALA A 1 90 ? -5.227 7.412 17.660 1.00 66.75 90 ALA A N 1
ATOM 645 C CA . ALA A 1 90 ? -4.914 8.654 18.378 1.00 66.75 90 ALA A CA 1
ATOM 646 C C . ALA A 1 90 ? -6.004 9.005 19.397 1.00 66.75 90 ALA A C 1
ATOM 648 O O . ALA A 1 90 ? -5.632 9.484 20.492 1.00 66.75 90 ALA A O 1
#

Foldseek 3Di:
DVVVVVVCVVPLVSVLVVLVVVLVVLVVVLVVPPPPLLNVLSVQLSVLSVVLSVLSVCCVVPVPPHDPVVNVVSVVSNVVSVVSSVVSVD

Sequence (90 aa):
MQSEASAAMSDPQKALALFDQMNDTMTSIKDKVGNPEVKAPVDKAAAAIDDYATFLHDAVQNPASVDASSVGAKATAITESFTEVGKVCA

InterPro domains:
  IPR023467 Tetrahydromethanopterin S-methyltransferase, subunit H/Methyltransferase Mtx, subunit H [PF02007] (21-86)

Radius of gyration: 14.2 Å; chains: 1; bounding box: 34×20×39 Å

Secondary structure (DSSP, 8-state):
-HHHHHHHHTSHHHHHHHHHHHHHHHHHHHHH---HHHHHHHHHHHHHHHHHHHHHHHHHH-TTT--HHHHHHHHHHHHHHHHHHHHHH-